Protein AF-G7JZR1-F1 (afdb_monomer_lite)

Organism: Medicago truncatula (NCBI:txid3880)

pLDDT: mean 82.67, std 18.73, range [37.47, 98.81]

Secondary structure (DSSP, 8-state):
----PPPSEEEEEE--S-GGGS-HHHHHHHHTTS---EEEEEEEEEEEEETTTTTB-TT--EEEEEEEEEES----B-TT--EEEEEEEEES-HHHHHHHHHT-TT--EEEEEEEEPPP-------------------

Radius of gyration: 22.07 Å; chains: 1; bounding box: 89×44×35 Å

Foldseek 3Di:
DPPPDFEQEDADEEADPPCQPDPVLVVLVVNLVGLHAYYHHEYNEEAEDELARQAAHANHAEDAYERYEHDDAHDHAHANYAEDHEYNYEDADPVSVVNSVVNHVNHNYDHDDYHYDDPPPPPPPPDDDDDDDDDDDD

Structure (mmCIF, N/CA/C/O backbone):
data_AF-G7JZR1-F1
#
_entry.id   AF-G7JZR1-F1
#
loop_
_atom_site.group_PDB
_atom_site.id
_atom_site.type_symbol
_atom_site.label_atom_id
_atom_site.label_alt_id
_atom_site.label_comp_id
_atom_site.label_asym_id
_atom_site.label_entity_id
_atom_site.label_seq_id
_atom_site.pdbx_PDB_ins_code
_atom_site.Cartn_x
_atom_site.Cartn_y
_atom_site.Cartn_z
_atom_site.occupancy
_atom_site.B_iso_or_equiv
_atom_site.auth_seq_id
_atom_site.auth_comp_id
_atom_site.auth_asym_id
_atom_site.auth_atom_id
_atom_site.pdbx_PDB_model_num
ATOM 1 N N . MET A 1 1 ? -22.027 26.523 4.189 1.00 38.97 1 MET A N 1
ATOM 2 C CA . MET A 1 1 ? -20.793 25.732 4.385 1.00 38.97 1 MET A CA 1
ATOM 3 C C . MET A 1 1 ? -20.847 24.552 3.432 1.00 38.97 1 MET A C 1
ATOM 5 O O . MET A 1 1 ? -21.762 23.751 3.554 1.00 38.97 1 MET A O 1
ATOM 9 N N . LEU A 1 2 ? -19.962 24.487 2.436 1.00 44.69 2 LEU A N 1
ATOM 10 C CA . LEU A 1 2 ? -19.887 23.330 1.540 1.00 44.69 2 LEU A CA 1
ATOM 11 C C . LEU A 1 2 ? -19.309 22.162 2.345 1.00 44.69 2 LEU A C 1
ATOM 13 O O . LEU A 1 2 ? -18.134 22.182 2.705 1.00 44.69 2 LEU A O 1
ATOM 17 N N . SER A 1 3 ? -20.132 21.171 2.683 1.00 54.56 3 SER A N 1
ATOM 18 C CA . SER A 1 3 ? -19.634 19.914 3.235 1.00 54.56 3 SER A CA 1
ATOM 19 C C . SER A 1 3 ? -18.826 19.220 2.140 1.00 54.56 3 SER A C 1
ATOM 21 O O . SER A 1 3 ? -19.402 18.662 1.205 1.00 54.56 3 SER A O 1
ATOM 23 N N . HIS A 1 4 ? -17.497 19.277 2.214 1.00 64.81 4 HIS A N 1
ATOM 24 C CA . HIS A 1 4 ? -16.663 18.439 1.362 1.00 64.81 4 HIS A CA 1
ATOM 25 C C . HIS A 1 4 ? -16.936 16.982 1.740 1.00 64.81 4 HIS A C 1
ATOM 27 O O . HIS A 1 4 ? -16.571 16.534 2.826 1.00 64.81 4 HIS A O 1
ATOM 33 N N . GLN A 1 5 ? -17.627 16.252 0.863 1.00 75.56 5 GLN A N 1
ATOM 34 C CA . GLN A 1 5 ? -17.788 14.811 1.017 1.00 75.56 5 GLN A CA 1
ATOM 35 C C . GLN A 1 5 ? -16.402 14.164 1.047 1.00 75.56 5 GLN A C 1
ATOM 37 O O . GLN A 1 5 ? -15.565 14.396 0.174 1.00 75.56 5 GLN A O 1
ATOM 42 N N . LEU A 1 6 ? -16.156 13.370 2.083 1.00 88.19 6 LEU A N 1
ATOM 43 C CA . LEU A 1 6 ? -14.903 12.655 2.253 1.00 88.19 6 LEU A CA 1
ATOM 44 C C . LEU A 1 6 ? -14.905 11.377 1.405 1.00 88.19 6 LEU A C 1
ATOM 46 O O . LEU A 1 6 ? -15.883 10.630 1.385 1.00 88.19 6 LEU A O 1
ATOM 50 N N . ILE A 1 7 ? -13.794 11.110 0.720 1.00 91.38 7 ILE A N 1
ATOM 51 C CA . ILE A 1 7 ? -13.643 9.936 -0.143 1.00 91.38 7 ILE A CA 1
ATOM 52 C C . ILE A 1 7 ? -13.239 8.726 0.710 1.00 91.38 7 ILE A C 1
ATOM 54 O O . ILE A 1 7 ? -12.154 8.701 1.277 1.00 91.38 7 ILE A O 1
ATOM 58 N N . ARG A 1 8 ? -14.086 7.690 0.767 1.00 95.12 8 ARG A N 1
ATOM 59 C CA . ARG A 1 8 ? -13.759 6.412 1.444 1.00 95.12 8 ARG A CA 1
ATOM 60 C C . ARG A 1 8 ? -13.271 5.324 0.490 1.00 95.12 8 ARG A C 1
ATOM 62 O O . ARG A 1 8 ? -12.636 4.363 0.917 1.00 95.12 8 ARG A O 1
ATOM 69 N N . LYS A 1 9 ? -13.572 5.452 -0.805 1.00 95.69 9 LYS A N 1
ATOM 70 C CA . LYS A 1 9 ? -13.163 4.504 -1.847 1.00 95.69 9 LYS A CA 1
ATOM 71 C C . LYS A 1 9 ? -12.633 5.261 -3.056 1.00 95.69 9 LYS A C 1
ATOM 73 O O . LYS A 1 9 ? -13.324 6.131 -3.576 1.00 95.69 9 LYS A O 1
ATOM 78 N N . PHE A 1 10 ? -11.440 4.903 -3.514 1.00 94.12 10 PHE A N 1
ATOM 79 C CA . PHE A 1 10 ? -10.797 5.502 -4.675 1.00 94.12 10 PHE A CA 1
ATOM 80 C C . PHE A 1 10 ? -10.303 4.400 -5.606 1.00 94.12 10 PHE A C 1
ATOM 82 O O . PHE A 1 10 ? -9.375 3.657 -5.287 1.00 94.12 10 PHE A O 1
ATOM 89 N N . HIS A 1 11 ? -10.983 4.247 -6.741 1.00 94.25 11 HIS A N 1
ATOM 90 C CA . HIS A 1 11 ? -10.676 3.229 -7.737 1.00 94.25 11 HIS A CA 1
ATOM 91 C C . HIS A 1 11 ? -10.229 3.918 -9.023 1.00 94.25 11 HIS A C 1
ATOM 93 O O . HIS A 1 11 ? -11.048 4.462 -9.761 1.00 94.25 11 HIS A O 1
ATOM 99 N N . PHE A 1 12 ? -8.934 3.867 -9.300 1.00 90.19 12 PHE A N 1
ATOM 100 C CA . PHE A 1 12 ? -8.354 4.359 -10.534 1.00 90.19 12 PHE A CA 1
ATOM 101 C C . PHE A 1 12 ? -8.062 3.191 -11.477 1.00 90.19 12 PHE A C 1
ATOM 103 O O . PHE A 1 12 ? -7.288 2.286 -11.158 1.00 90.19 12 PHE A O 1
ATOM 110 N N . LYS A 1 13 ? -8.690 3.217 -12.655 1.00 89.00 13 LYS A N 1
ATOM 111 C CA . LYS A 1 13 ? -8.423 2.280 -13.745 1.00 89.00 13 LYS A CA 1
ATOM 112 C C . LYS A 1 13 ? -8.088 3.063 -15.002 1.00 89.00 13 LYS A C 1
ATOM 114 O O . LYS A 1 13 ? -8.907 3.862 -15.447 1.00 89.00 13 LYS A O 1
ATOM 119 N N . CYS A 1 14 ? -6.921 2.820 -15.589 1.00 82.75 14 CYS A N 1
ATOM 120 C CA . CYS A 1 14 ? -6.509 3.505 -16.809 1.00 82.75 14 CYS A CA 1
ATOM 121 C C . CYS A 1 14 ? -6.042 2.530 -17.884 1.00 82.75 14 CYS A C 1
ATOM 123 O O . CYS A 1 14 ? -5.090 1.775 -17.695 1.00 82.75 14 CYS A O 1
ATOM 125 N N . GLY A 1 15 ? -6.725 2.573 -19.029 1.00 82.56 15 GLY A N 1
ATOM 126 C CA . GLY A 1 15 ? -6.362 1.812 -20.223 1.00 82.56 15 GLY A CA 1
ATOM 127 C C . GLY A 1 15 ? -5.461 2.571 -21.201 1.00 82.56 15 GLY A C 1
ATOM 128 O O . GLY A 1 15 ? -4.930 1.949 -22.119 1.00 82.56 15 GLY A O 1
ATOM 129 N N . SER A 1 16 ? -5.290 3.887 -21.018 1.00 80.12 16 SER A N 1
ATOM 130 C CA . SER A 1 16 ? -4.504 4.738 -21.922 1.00 80.12 16 SER A CA 1
ATOM 131 C C . SER A 1 16 ? -3.046 4.289 -21.979 1.00 80.12 16 SER A C 1
ATOM 133 O O . SER A 1 16 ? -2.546 3.672 -21.049 1.00 80.12 16 SER A O 1
ATOM 135 N N . VAL A 1 17 ? -2.344 4.612 -23.060 1.00 74.38 17 VAL A N 1
ATOM 136 C CA . VAL A 1 17 ? -0.892 4.404 -23.169 1.00 74.38 17 VAL A CA 1
ATOM 137 C C . VAL A 1 17 ? -0.085 5.631 -22.738 1.00 74.38 17 VAL A C 1
ATOM 139 O O . VAL A 1 17 ? 1.119 5.514 -22.566 1.00 74.38 17 VAL A O 1
ATOM 142 N N . HIS A 1 18 ? -0.748 6.775 -22.538 1.00 75.81 18 HIS A N 1
ATOM 143 C CA . HIS A 1 18 ? -0.133 8.071 -22.212 1.00 75.81 18 HIS A CA 1
ATOM 144 C C . HIS A 1 18 ? -0.331 8.481 -20.750 1.00 75.81 18 HIS A C 1
ATOM 146 O O . HIS A 1 18 ? -0.302 9.665 -20.412 1.00 75.81 18 HIS A O 1
ATOM 152 N N . TRP A 1 19 ? -0.659 7.520 -19.887 1.00 71.88 19 TRP A N 1
ATOM 153 C CA . TRP A 1 19 ? -0.994 7.819 -18.500 1.00 71.88 19 TRP A CA 1
ATOM 154 C C . TRP A 1 19 ? 0.249 8.131 -17.649 1.00 71.88 19 TRP A C 1
ATOM 156 O O . TRP A 1 19 ? 0.112 8.737 -16.594 1.00 71.88 19 TRP A O 1
ATOM 166 N N . ASP A 1 20 ? 1.446 7.812 -18.146 1.00 68.56 20 ASP A N 1
ATOM 167 C CA . ASP A 1 20 ? 2.745 8.237 -17.609 1.00 68.56 20 ASP A CA 1
ATOM 168 C C . ASP A 1 20 ? 2.876 9.765 -17.486 1.00 68.56 20 ASP A C 1
ATOM 170 O O . ASP A 1 20 ? 3.668 10.263 -16.692 1.00 68.56 20 ASP A O 1
ATOM 174 N N . ARG A 1 21 ? 2.051 10.519 -18.223 1.00 72.81 21 ARG A N 1
ATOM 175 C CA . ARG A 1 21 ? 1.939 11.978 -18.098 1.00 72.81 21 ARG A CA 1
ATOM 176 C C . ARG A 1 21 ? 1.201 12.438 -16.839 1.00 72.81 21 ARG A C 1
ATOM 178 O O . ARG A 1 21 ? 1.254 13.622 -16.513 1.00 72.81 21 ARG A O 1
ATOM 185 N N . PHE A 1 22 ? 0.484 11.549 -16.151 1.00 74.94 22 PHE A N 1
ATOM 186 C CA . PHE A 1 22 ? -0.226 11.886 -14.921 1.00 74.94 22 PHE A CA 1
ATOM 187 C C . PHE A 1 22 ? 0.663 11.660 -13.705 1.00 74.94 22 PHE A C 1
ATOM 189 O O . PHE A 1 22 ? 1.264 10.602 -13.526 1.00 74.94 22 PHE A O 1
ATOM 196 N N . ASN A 1 23 ? 0.675 12.642 -12.810 1.00 81.25 23 ASN A N 1
ATOM 197 C CA . ASN A 1 23 ? 1.335 12.519 -11.521 1.00 81.25 23 ASN A CA 1
ATOM 198 C C . ASN A 1 23 ? 0.430 11.737 -10.554 1.00 81.25 23 ASN A C 1
ATOM 200 O O . ASN A 1 23 ? -0.296 12.322 -9.749 1.00 81.25 23 ASN A O 1
ATOM 204 N N . VAL A 1 24 ? 0.437 10.406 -10.675 1.00 83.44 24 VAL A N 1
ATOM 205 C CA . VAL A 1 24 ? -0.383 9.525 -9.828 1.00 83.44 24 VAL A CA 1
ATOM 206 C C . VAL A 1 24 ? 0.015 9.657 -8.357 1.00 83.44 24 VAL A C 1
ATOM 208 O O . VAL A 1 24 ? -0.871 9.653 -7.507 1.00 83.44 24 VAL A O 1
ATOM 211 N N . ASP A 1 25 ? 1.298 9.878 -8.046 1.00 85.50 25 ASP A N 1
ATOM 212 C CA . ASP A 1 25 ? 1.749 10.182 -6.681 1.00 85.50 25 ASP A CA 1
ATOM 213 C C . ASP A 1 25 ? 0.985 11.377 -6.081 1.00 85.50 25 ASP A C 1
ATOM 215 O O . ASP A 1 25 ? 0.535 11.308 -4.941 1.00 85.50 25 ASP A O 1
ATOM 219 N N . SER A 1 26 ? 0.723 12.436 -6.858 1.00 88.25 26 SER A N 1
ATOM 220 C CA . SER A 1 26 ? -0.085 13.573 -6.385 1.00 88.25 26 SER A CA 1
ATOM 221 C C . SER A 1 26 ? -1.520 13.177 -6.044 1.00 88.25 26 SER A C 1
ATOM 223 O O . SER A 1 26 ? -2.094 13.702 -5.092 1.00 88.25 26 SER A O 1
ATOM 225 N N . TRP A 1 27 ? -2.117 12.243 -6.786 1.00 88.94 27 TRP A N 1
ATOM 226 C CA . TRP A 1 27 ? -3.453 11.743 -6.460 1.00 88.94 27 TRP A CA 1
ATOM 227 C C . TRP A 1 27 ? -3.452 10.910 -5.183 1.00 88.94 27 TRP A C 1
ATOM 229 O O . TRP A 1 27 ? -4.395 11.017 -4.406 1.00 88.94 27 TRP A O 1
ATOM 239 N N . ILE A 1 28 ? -2.393 10.134 -4.934 1.00 89.88 28 ILE A N 1
ATOM 240 C CA . ILE A 1 28 ? -2.205 9.401 -3.674 1.00 89.88 28 ILE A CA 1
ATOM 241 C C . ILE A 1 28 ? -2.090 10.375 -2.503 1.00 89.88 28 ILE A C 1
ATOM 243 O O . ILE A 1 28 ? -2.787 10.208 -1.505 1.00 89.88 28 ILE A O 1
ATOM 247 N N . GLU A 1 29 ? -1.295 11.435 -2.644 1.00 90.19 29 GLU A N 1
ATOM 248 C CA . GLU A 1 29 ? -1.162 12.465 -1.608 1.00 90.19 29 GLU A CA 1
ATOM 249 C C . GLU A 1 29 ? -2.472 13.223 -1.347 1.00 90.19 29 GLU A C 1
ATOM 251 O O . GLU A 1 29 ? -2.777 13.572 -0.206 1.00 90.19 29 GLU A O 1
ATOM 256 N N . ILE A 1 30 ? -3.297 13.442 -2.374 1.00 89.50 30 ILE A N 1
ATOM 257 C CA . ILE A 1 30 ? -4.653 13.981 -2.192 1.00 89.50 30 ILE A CA 1
ATOM 258 C C . ILE A 1 30 ? -5.544 12.955 -1.482 1.00 89.50 30 ILE A C 1
ATOM 260 O O . ILE A 1 30 ? -6.256 13.309 -0.544 1.00 89.50 30 ILE A O 1
ATOM 264 N N . ALA A 1 31 ? -5.490 11.685 -1.885 1.00 90.44 31 ALA A N 1
ATOM 265 C CA . ALA A 1 31 ? -6.313 10.624 -1.319 1.00 90.44 31 ALA A CA 1
ATOM 266 C C . ALA A 1 31 ? -6.031 10.398 0.177 1.00 90.44 31 ALA A C 1
ATOM 268 O O . ALA A 1 31 ? -6.964 10.144 0.936 1.00 90.44 31 ALA A O 1
ATOM 269 N N . LYS A 1 32 ? -4.781 10.586 0.626 1.00 89.19 32 LYS A N 1
ATOM 270 C CA . LYS A 1 32 ? -4.387 10.553 2.048 1.00 89.19 32 LYS A CA 1
ATOM 271 C C . LYS A 1 32 ? -5.086 11.598 2.920 1.00 89.19 32 LYS A C 1
ATOM 273 O O . LYS A 1 32 ? -5.171 11.421 4.130 1.00 89.19 32 LYS A O 1
ATOM 278 N N . ARG A 1 33 ? -5.603 12.683 2.332 1.00 91.31 33 ARG A N 1
ATOM 279 C CA . ARG A 1 33 ? -6.368 13.716 3.059 1.00 91.31 33 ARG A CA 1
ATOM 280 C C . ARG A 1 33 ? -7.787 13.265 3.406 1.00 91.31 33 ARG A C 1
ATOM 282 O O . ARG A 1 33 ? -8.527 14.005 4.050 1.00 91.31 33 ARG A O 1
ATOM 289 N N . HIS A 1 34 ? -8.174 12.072 2.968 1.00 92.44 34 HIS A N 1
ATOM 290 C CA . HIS A 1 34 ? -9.463 11.470 3.242 1.00 92.44 34 HIS A CA 1
ATOM 291 C C . HIS A 1 34 ? -9.305 10.207 4.106 1.00 92.44 34 HIS A C 1
ATOM 293 O O . HIS A 1 34 ? -8.252 9.568 4.079 1.00 92.44 34 HIS A O 1
ATOM 299 N N . PRO A 1 35 ? -10.351 9.809 4.854 1.00 93.88 35 PRO A N 1
ATOM 300 C CA . PRO A 1 35 ? -10.421 8.525 5.549 1.00 93.88 35 PRO A CA 1
ATOM 301 C C . PRO A 1 35 ? -10.639 7.392 4.532 1.00 93.88 35 PRO A C 1
ATOM 303 O O . PRO A 1 35 ? -11.715 6.796 4.440 1.00 93.88 35 PRO A O 1
ATOM 306 N N . LEU A 1 36 ? -9.639 7.179 3.682 1.00 95.69 36 LEU A N 1
ATOM 307 C CA . LEU A 1 36 ? -9.700 6.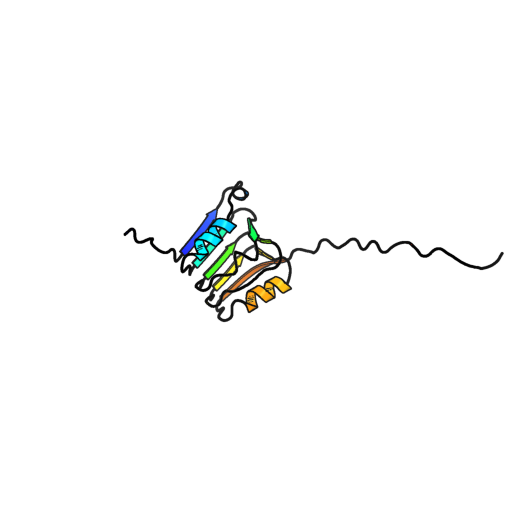250 2.572 1.00 95.69 36 LEU A CA 1
ATOM 308 C C . LEU A 1 36 ? -9.557 4.813 3.072 1.00 95.69 36 LEU A C 1
ATOM 310 O O . LEU A 1 36 ? -8.505 4.415 3.554 1.00 95.69 36 LEU A O 1
ATOM 314 N N . GLU A 1 37 ? -10.595 4.011 2.865 1.00 97.50 37 GLU A N 1
ATOM 315 C CA . GLU A 1 37 ? -10.638 2.610 3.289 1.00 97.50 37 GLU A CA 1
ATOM 316 C C . GLU A 1 37 ? -10.338 1.642 2.150 1.00 97.50 37 GLU A C 1
ATOM 318 O O . GLU A 1 37 ? -9.862 0.537 2.390 1.00 97.50 37 GLU A O 1
ATOM 323 N N . ASN A 1 38 ? -10.630 2.031 0.906 1.00 98.06 38 ASN A N 1
ATOM 324 C CA . ASN A 1 38 ? -10.411 1.179 -0.259 1.00 98.06 38 ASN A CA 1
ATOM 325 C C . ASN A 1 38 ? -9.661 1.941 -1.345 1.00 98.06 38 ASN A C 1
ATOM 327 O O . ASN A 1 38 ? -10.179 2.914 -1.900 1.00 98.06 38 ASN A O 1
ATOM 331 N N . LEU A 1 39 ? -8.478 1.447 -1.690 1.00 96.56 39 LEU A N 1
ATOM 332 C CA . LEU A 1 39 ? -7.650 1.969 -2.764 1.00 96.56 39 LEU A CA 1
ATOM 333 C C . LEU A 1 39 ? -7.445 0.878 -3.809 1.00 96.56 39 LEU A C 1
ATOM 335 O O . LEU A 1 39 ? -6.915 -0.194 -3.517 1.00 96.56 39 LEU A O 1
ATOM 339 N N . CYS A 1 40 ? -7.857 1.158 -5.042 1.00 95.94 40 CYS A N 1
ATOM 340 C CA . CYS A 1 40 ? -7.600 0.293 -6.182 1.00 95.94 40 CYS A CA 1
ATOM 341 C C . CYS A 1 40 ? -6.923 1.093 -7.290 1.00 95.94 40 CYS A C 1
ATOM 343 O O . CYS A 1 40 ? -7.461 2.104 -7.735 1.00 95.94 40 CYS A O 1
ATOM 345 N N . ILE A 1 41 ? -5.762 0.628 -7.743 1.00 92.94 41 ILE A N 1
ATOM 346 C CA . ILE A 1 41 ? -5.007 1.219 -8.848 1.00 92.94 41 ILE A CA 1
ATOM 347 C C . ILE A 1 41 ? -4.700 0.108 -9.840 1.00 92.94 41 ILE A C 1
ATOM 349 O O . ILE A 1 41 ? -4.038 -0.875 -9.507 1.00 92.94 41 ILE A O 1
ATOM 353 N N . SER A 1 42 ? -5.193 0.260 -11.063 1.00 90.44 42 SER A N 1
ATOM 354 C CA . SER A 1 42 ? -4.978 -0.698 -12.141 1.00 90.44 42 SER A CA 1
ATOM 355 C C . SER A 1 42 ? -4.690 0.035 -13.444 1.00 90.44 42 SER A C 1
ATOM 357 O O . SER A 1 42 ? -5.476 0.875 -13.885 1.00 90.44 42 SER A O 1
ATOM 359 N N . CYS A 1 43 ? -3.569 -0.298 -14.073 1.00 84.31 43 CYS A N 1
ATOM 360 C CA . CYS A 1 43 ? -3.151 0.300 -15.337 1.00 84.31 43 CYS A CA 1
ATOM 361 C C . CYS A 1 43 ? -2.955 -0.780 -16.403 1.00 84.31 43 CYS A C 1
ATOM 363 O O . CYS A 1 43 ? -2.571 -1.904 -16.094 1.00 84.31 43 CYS A O 1
ATOM 365 N N . SER A 1 44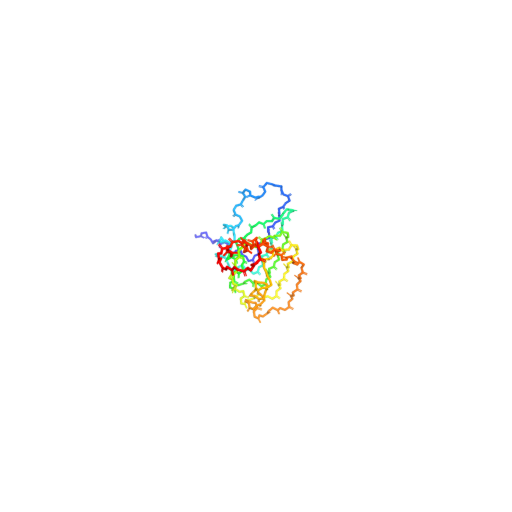 ? -3.196 -0.460 -17.674 1.00 82.44 44 SER A N 1
ATOM 366 C CA . SER A 1 44 ? -2.909 -1.378 -18.790 1.00 82.44 44 SER A CA 1
ATOM 367 C C . SER A 1 44 ? -1.405 -1.561 -19.033 1.00 82.44 44 SER A C 1
ATOM 369 O O . SER A 1 44 ? -0.977 -2.621 -19.490 1.00 82.44 44 SER A O 1
ATOM 371 N N . ARG A 1 45 ? -0.596 -0.549 -18.693 1.00 79.88 45 ARG A N 1
ATOM 372 C CA . ARG A 1 45 ? 0.875 -0.563 -18.750 1.00 79.88 45 ARG A CA 1
ATOM 373 C C . ARG A 1 45 ? 1.477 -0.353 -17.363 1.00 79.88 45 ARG A C 1
ATOM 375 O O . ARG A 1 45 ? 0.811 0.175 -16.480 1.00 79.88 45 ARG A O 1
ATOM 382 N N . GLN A 1 46 ? 2.738 -0.756 -17.206 1.00 78.50 46 GLN A N 1
ATOM 383 C CA . GLN A 1 46 ? 3.458 -0.682 -15.936 1.00 78.50 46 GLN A CA 1
ATOM 384 C C . GLN A 1 46 ? 3.565 0.763 -15.431 1.00 78.50 46 GLN A C 1
ATOM 386 O O . GLN A 1 46 ? 4.243 1.580 -16.051 1.00 78.50 46 GLN A O 1
ATOM 391 N N . LEU A 1 47 ? 2.917 1.050 -14.299 1.00 82.94 47 LEU A N 1
ATOM 392 C CA . LEU A 1 47 ? 2.983 2.344 -13.613 1.00 82.94 47 LEU A CA 1
ATOM 393 C C . LEU A 1 47 ? 4.144 2.420 -12.638 1.00 82.94 47 LEU A C 1
ATOM 395 O O . LEU A 1 47 ? 4.348 1.475 -11.904 1.00 82.94 47 LEU A O 1
ATOM 399 N N . ILE A 1 48 ? 4.900 3.516 -12.602 1.00 86.81 48 ILE A N 1
ATOM 400 C CA . ILE A 1 48 ? 5.942 3.717 -11.588 1.00 86.81 48 ILE A CA 1
ATOM 401 C C . ILE A 1 48 ? 5.372 4.601 -10.479 1.00 86.81 48 ILE A C 1
ATOM 403 O O . ILE A 1 48 ? 4.967 5.724 -10.757 1.00 86.81 48 ILE A O 1
ATOM 407 N N . LEU A 1 49 ? 5.348 4.103 -9.241 1.00 85.88 49 LEU A N 1
ATOM 408 C CA . LEU A 1 49 ? 5.021 4.900 -8.054 1.00 85.88 49 LEU A CA 1
ATOM 409 C C . LEU A 1 49 ? 6.173 4.909 -7.070 1.00 85.88 49 LEU A C 1
ATOM 411 O O . LEU A 1 49 ? 6.927 3.937 -6.959 1.00 85.88 49 LEU A O 1
ATOM 415 N N . SER A 1 50 ? 6.248 5.980 -6.289 1.00 83.50 50 SER A N 1
ATOM 416 C CA . SER A 1 50 ? 7.126 6.018 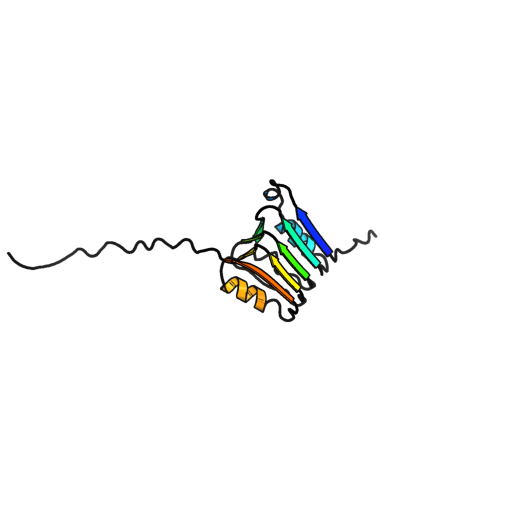-5.133 1.00 83.50 50 SER A CA 1
ATOM 417 C C . SER A 1 50 ? 6.680 5.010 -4.072 1.00 83.50 50 SER A C 1
ATOM 419 O O . SER A 1 50 ? 5.535 5.007 -3.618 1.00 83.50 50 SER A O 1
ATOM 421 N N . GLY A 1 51 ? 7.618 4.190 -3.596 1.00 77.69 51 GLY A N 1
ATOM 422 C CA . GLY A 1 51 ? 7.391 3.298 -2.458 1.00 77.69 51 GLY A CA 1
ATOM 423 C C . GLY A 1 51 ? 7.055 4.006 -1.145 1.00 77.69 51 GLY A C 1
ATOM 424 O O . GLY A 1 51 ? 6.581 3.368 -0.209 1.00 77.69 51 GLY A O 1
ATOM 425 N N . ARG A 1 52 ? 7.289 5.321 -1.070 1.00 78.56 52 ARG A N 1
ATOM 426 C CA . ARG A 1 52 ? 7.004 6.142 0.113 1.00 78.56 52 ARG A CA 1
ATOM 427 C C . ARG A 1 52 ? 5.562 6.650 0.159 1.00 78.56 52 ARG A C 1
ATOM 429 O O . ARG A 1 52 ? 5.058 6.934 1.240 1.00 78.56 52 ARG A O 1
ATOM 436 N N . SER A 1 53 ? 4.908 6.800 -0.994 1.00 78.44 53 SER A N 1
ATOM 437 C CA . SER A 1 53 ? 3.567 7.390 -1.077 1.00 78.44 53 SER A CA 1
ATOM 438 C C . SER A 1 53 ? 2.476 6.329 -0.918 1.00 78.44 53 SER A C 1
ATOM 440 O O . SER A 1 53 ? 1.528 6.538 -0.166 1.00 78.44 53 SER A O 1
ATOM 442 N N . ILE A 1 54 ? 2.623 5.179 -1.582 1.00 89.81 54 ILE A N 1
ATOM 443 C CA . ILE A 1 54 ? 1.528 4.218 -1.785 1.00 89.81 54 ILE A CA 1
ATOM 444 C C . ILE A 1 54 ? 1.221 3.311 -0.581 1.00 89.81 54 ILE A C 1
ATOM 446 O O . ILE A 1 54 ? 0.113 2.786 -0.486 1.00 89.81 54 ILE A O 1
ATOM 450 N N . PHE A 1 55 ? 2.166 3.144 0.349 1.00 93.75 55 PHE A N 1
ATOM 451 C CA . PHE A 1 55 ? 2.050 2.208 1.477 1.00 93.75 55 PHE A CA 1
ATOM 452 C C . PHE A 1 55 ? 1.902 2.889 2.844 1.00 93.75 55 PHE A C 1
ATOM 454 O O . PHE A 1 55 ? 2.277 2.316 3.857 1.00 93.75 55 PHE A O 1
ATOM 461 N N . SER A 1 56 ? 1.359 4.105 2.899 1.00 92.69 56 SER A N 1
ATOM 462 C CA . SER A 1 56 ? 1.098 4.801 4.165 1.00 92.69 56 SER A CA 1
ATOM 463 C C . SER A 1 56 ? -0.316 5.369 4.174 1.00 92.69 56 SER A C 1
ATOM 465 O O . SER A 1 56 ? -0.596 6.358 3.499 1.00 92.69 56 SER A O 1
ATOM 467 N N . PHE A 1 57 ? -1.213 4.708 4.905 1.00 94.50 57 PHE A N 1
ATOM 468 C CA . PHE A 1 57 ? -2.612 5.094 5.058 1.00 94.50 57 PHE A CA 1
ATOM 469 C C . PHE A 1 57 ? -3.181 4.541 6.378 1.00 94.50 57 PHE A C 1
ATOM 471 O O . PHE A 1 57 ? -3.453 3.342 6.468 1.00 94.50 57 PHE A O 1
ATOM 478 N N . PRO A 1 58 ? -3.477 5.397 7.371 1.00 92.94 58 PRO A N 1
ATOM 479 C CA . PRO A 1 58 ? -3.961 4.935 8.676 1.00 92.94 58 PRO A CA 1
ATOM 480 C C . PRO A 1 58 ? -5.305 4.191 8.630 1.00 92.94 58 PRO A C 1
ATOM 482 O O . PRO A 1 58 ? -5.561 3.309 9.445 1.00 92.94 58 PRO A O 1
ATOM 485 N N . THR A 1 59 ? -6.175 4.549 7.682 1.00 96.12 59 THR A N 1
ATOM 486 C CA . THR A 1 59 ? -7.562 4.053 7.588 1.00 96.12 59 THR A CA 1
ATOM 487 C C . THR A 1 59 ? -7.772 3.011 6.490 1.00 96.12 59 THR A C 1
ATOM 489 O O . THR A 1 59 ? -8.879 2.495 6.346 1.00 96.12 59 THR A O 1
ATOM 492 N N . LEU A 1 60 ? -6.732 2.682 5.717 1.00 97.81 60 LEU A N 1
ATOM 493 C CA . LEU A 1 60 ? -6.877 1.811 4.557 1.00 97.81 60 LEU A CA 1
ATOM 494 C C . LEU A 1 60 ? -7.082 0.363 4.987 1.00 97.81 60 LEU A C 1
ATOM 496 O O . LEU A 1 60 ? -6.242 -0.209 5.671 1.00 97.81 60 LEU A O 1
ATOM 500 N N . VAL A 1 61 ? -8.191 -0.222 4.540 1.00 98.44 61 VAL A N 1
ATOM 501 C CA . VAL A 1 61 ? -8.597 -1.603 4.831 1.00 98.44 61 VAL A CA 1
ATOM 502 C C . VAL A 1 61 ? -8.284 -2.520 3.653 1.00 98.44 61 VAL A C 1
ATOM 504 O O . VAL A 1 61 ? -7.887 -3.668 3.844 1.00 98.44 61 VAL A O 1
ATOM 507 N N . VAL A 1 62 ? -8.429 -2.009 2.428 1.00 98.62 62 VAL A N 1
ATOM 508 C CA . VAL A 1 62 ? -8.224 -2.762 1.189 1.00 98.62 62 VAL A CA 1
ATOM 509 C C . VAL A 1 62 ? -7.288 -2.001 0.258 1.00 98.62 62 VAL A C 1
ATOM 511 O O . VAL A 1 62 ? -7.598 -0.887 -0.173 1.00 98.62 62 VAL A O 1
ATOM 514 N N . LEU A 1 63 ? -6.185 -2.645 -0.123 1.00 97.94 63 LEU A N 1
ATOM 515 C CA . LEU A 1 63 ? -5.236 -2.149 -1.115 1.00 97.94 63 LEU A CA 1
ATOM 516 C C . LEU A 1 63 ? -5.147 -3.130 -2.284 1.00 97.94 63 LEU A C 1
ATOM 518 O O . LEU A 1 63 ? -4.756 -4.282 -2.110 1.00 97.94 63 LEU A O 1
ATOM 522 N N . LYS A 1 64 ? -5.493 -2.666 -3.489 1.00 97.75 64 LYS A N 1
ATOM 523 C CA . LYS A 1 64 ? -5.387 -3.448 -4.728 1.00 97.75 64 LYS A CA 1
ATOM 524 C C . LYS A 1 64 ? -4.523 -2.723 -5.746 1.00 97.75 64 LYS A C 1
ATOM 526 O O . LYS A 1 64 ? -4.919 -1.676 -6.255 1.00 97.75 64 LYS A O 1
ATOM 531 N N . LEU A 1 65 ? -3.373 -3.299 -6.068 1.00 95.31 65 LEU A N 1
ATOM 532 C CA . LEU A 1 65 ? -2.429 -2.768 -7.044 1.00 95.31 65 LEU A CA 1
ATOM 533 C C . LEU A 1 65 ? -2.266 -3.760 -8.192 1.00 95.31 65 LEU A C 1
ATOM 535 O O . LEU A 1 65 ? -2.015 -4.945 -7.970 1.00 95.31 65 LEU A O 1
ATOM 539 N N . THR A 1 66 ? -2.394 -3.273 -9.423 1.00 94.56 66 THR A N 1
ATOM 540 C CA . THR A 1 66 ? -2.242 -4.097 -10.624 1.00 94.56 66 THR A CA 1
ATOM 541 C C . THR A 1 66 ? -1.354 -3.412 -11.654 1.00 94.56 66 THR A C 1
ATOM 543 O O . THR A 1 66 ? -1.605 -2.255 -11.998 1.00 94.56 66 THR A O 1
ATOM 546 N N . ARG A 1 67 ? -0.371 -4.150 -12.191 1.00 91.81 67 ARG A N 1
ATOM 547 C CA . ARG A 1 67 ? 0.560 -3.714 -13.251 1.00 91.81 67 ARG A CA 1
ATOM 548 C C . ARG A 1 67 ? 1.321 -2.447 -12.858 1.00 91.81 67 ARG A C 1
ATOM 550 O O . ARG A 1 67 ? 1.243 -1.410 -13.515 1.00 91.81 67 ARG A O 1
ATOM 557 N N . LEU A 1 68 ? 2.068 -2.544 -11.764 1.00 90.12 68 LEU A N 1
ATOM 558 C CA . LEU A 1 68 ? 2.761 -1.418 -11.141 1.00 90.12 68 LEU A CA 1
ATOM 559 C C . LEU A 1 68 ? 4.225 -1.761 -10.847 1.00 90.12 68 LEU A C 1
ATOM 561 O O . LEU A 1 68 ? 4.589 -2.922 -10.728 1.00 90.12 68 LEU A O 1
ATOM 565 N N . LYS A 1 69 ? 5.071 -0.752 -10.714 1.00 90.25 69 LYS A N 1
ATOM 566 C CA . LYS A 1 69 ? 6.462 -0.806 -10.293 1.00 90.25 69 LYS A CA 1
ATOM 567 C C . LYS A 1 69 ? 6.634 0.166 -9.141 1.00 90.25 69 LYS A C 1
ATOM 569 O O . LYS A 1 69 ? 6.392 1.362 -9.274 1.00 90.25 69 LYS A O 1
ATOM 574 N N . VAL A 1 70 ? 7.063 -0.367 -8.012 1.00 90.56 70 VAL A N 1
ATOM 575 C CA . VAL A 1 70 ? 7.380 0.415 -6.828 1.00 90.56 70 VAL A CA 1
ATOM 576 C C . VAL A 1 70 ? 8.845 0.825 -6.916 1.00 90.56 70 VAL A C 1
ATOM 578 O O . VAL A 1 70 ? 9.736 -0.023 -6.981 1.00 90.56 70 VAL A O 1
ATOM 581 N N . ALA A 1 71 ? 9.097 2.129 -6.967 1.00 88.06 71 ALA A N 1
ATOM 582 C CA . ALA A 1 71 ? 10.436 2.685 -7.059 1.00 88.06 71 ALA A CA 1
ATOM 583 C C . ALA A 1 71 ? 11.073 2.862 -5.674 1.00 88.06 71 ALA A C 1
ATOM 585 O O . ALA A 1 71 ? 10.467 3.437 -4.766 1.00 88.06 71 ALA A O 1
ATOM 586 N N . GLY A 1 72 ? 12.333 2.429 -5.566 1.00 87.56 72 GLY A N 1
ATOM 587 C CA . GLY A 1 72 ? 13.183 2.624 -4.393 1.00 87.56 72 GLY A CA 1
ATOM 588 C C . GLY A 1 72 ? 12.760 1.818 -3.166 1.00 87.56 72 GLY A C 1
ATOM 589 O O . GLY A 1 72 ? 11.973 0.872 -3.246 1.00 87.56 72 GLY A O 1
ATOM 590 N N . ASN A 1 73 ? 13.310 2.215 -2.018 1.00 87.00 73 ASN A N 1
ATOM 591 C CA . ASN A 1 73 ? 12.916 1.676 -0.722 1.00 87.00 73 ASN A CA 1
ATOM 592 C C . ASN A 1 73 ? 11.511 2.131 -0.339 1.00 87.00 73 ASN A C 1
ATOM 594 O O . ASN A 1 73 ? 11.108 3.267 -0.607 1.00 87.00 73 ASN A O 1
ATOM 598 N N . ILE A 1 74 ? 10.794 1.236 0.332 1.00 91.12 74 ILE A N 1
ATOM 599 C CA . ILE A 1 74 ? 9.437 1.494 0.798 1.00 91.12 74 ILE A CA 1
ATOM 600 C C . ILE A 1 74 ? 9.426 1.903 2.272 1.00 91.12 74 ILE A C 1
ATOM 602 O O . ILE A 1 74 ? 10.288 1.495 3.050 1.00 91.12 74 ILE A O 1
ATOM 606 N N . SER A 1 75 ? 8.417 2.688 2.642 1.00 89.88 75 SER A N 1
ATOM 607 C CA . SER A 1 75 ? 8.029 2.950 4.029 1.00 89.88 75 SER A CA 1
ATOM 608 C C . SER A 1 75 ? 6.575 2.536 4.170 1.00 89.88 75 SER A C 1
ATOM 610 O O . SER A 1 75 ? 5.771 2.890 3.307 1.00 89.88 75 SER A O 1
ATOM 612 N N . VAL A 1 76 ? 6.252 1.764 5.206 1.00 94.19 76 VAL A N 1
ATOM 613 C CA . VAL A 1 76 ? 4.961 1.077 5.302 1.00 94.19 76 VAL A CA 1
ATOM 614 C C . VAL A 1 76 ? 4.313 1.409 6.635 1.00 94.19 76 VAL A C 1
ATOM 616 O O . VAL A 1 76 ? 4.899 1.168 7.684 1.00 94.19 76 VAL A O 1
ATOM 619 N N . ASP A 1 77 ? 3.110 1.962 6.563 1.00 94.12 77 ASP A N 1
ATOM 620 C CA . ASP A 1 77 ? 2.257 2.293 7.699 1.00 94.12 77 ASP A CA 1
ATOM 621 C C . ASP A 1 77 ? 0.798 2.041 7.295 1.00 94.12 77 ASP A C 1
ATOM 623 O O . ASP A 1 77 ? 0.109 2.914 6.757 1.00 94.12 77 ASP A O 1
ATOM 627 N N . LEU A 1 78 ? 0.367 0.788 7.450 1.00 96.75 78 LEU A N 1
ATOM 628 C CA . LEU A 1 78 ? -0.944 0.291 7.028 1.00 96.75 78 LEU A CA 1
ATOM 629 C C . LEU A 1 78 ? -1.626 -0.460 8.187 1.00 96.75 78 LEU A C 1
ATOM 631 O O . LEU A 1 78 ? -1.952 -1.644 8.065 1.00 96.75 78 LEU A O 1
ATOM 635 N N . PRO A 1 79 ? -1.859 0.212 9.332 1.00 97.06 79 PRO A N 1
ATOM 636 C CA . PRO A 1 79 ? -2.272 -0.441 10.574 1.00 97.06 79 PRO A CA 1
ATOM 637 C C . PRO A 1 79 ? -3.675 -1.053 10.503 1.00 97.06 79 PRO A C 1
ATOM 639 O O . PRO A 1 79 ? -3.981 -1.958 11.272 1.00 97.06 79 PRO A O 1
ATOM 642 N N . SER A 1 80 ? -4.517 -0.577 9.580 1.00 98.00 80 SER A N 1
ATOM 643 C CA . SER A 1 80 ? -5.902 -1.031 9.401 1.00 98.00 80 SER A CA 1
ATOM 644 C C . SER A 1 80 ? -6.081 -2.020 8.240 1.00 98.00 80 SER A C 1
ATOM 646 O O . SER A 1 80 ? -7.213 -2.410 7.942 1.00 98.00 80 SER A O 1
ATOM 648 N N . LEU A 1 81 ? -4.998 -2.407 7.555 1.00 98.56 81 LEU A N 1
ATOM 649 C CA . LEU A 1 81 ? -5.097 -3.148 6.301 1.00 98.56 81 LEU A CA 1
ATOM 650 C C . LEU A 1 81 ? -5.413 -4.622 6.535 1.00 98.56 81 LEU A C 1
ATOM 652 O O . LEU A 1 81 ? -4.637 -5.340 7.158 1.00 98.56 81 LEU A O 1
ATOM 656 N N . LYS A 1 82 ? -6.528 -5.071 5.954 1.00 98.75 82 LYS A N 1
ATOM 657 C CA . LYS A 1 82 ? -7.010 -6.455 6.018 1.00 98.75 82 LYS A CA 1
ATOM 658 C C . LYS A 1 82 ? -6.804 -7.212 4.716 1.00 98.75 82 LYS A C 1
ATOM 660 O O . LYS A 1 82 ? -6.466 -8.387 4.760 1.00 98.75 82 LYS A O 1
ATOM 665 N N . THR A 1 83 ? -6.949 -6.545 3.571 1.00 98.81 83 THR A N 1
ATOM 666 C CA . THR A 1 83 ? -6.784 -7.176 2.255 1.00 98.81 83 THR A CA 1
ATOM 667 C C . THR A 1 83 ? -5.693 -6.476 1.456 1.00 98.81 83 THR A C 1
ATOM 669 O O . THR A 1 83 ? -5.823 -5.299 1.100 1.00 98.81 83 THR A O 1
ATOM 672 N N . LEU A 1 84 ? -4.655 -7.231 1.096 1.00 98.50 84 LEU A N 1
ATOM 673 C CA . LEU A 1 84 ? -3.587 -6.807 0.196 1.00 98.50 84 LEU A CA 1
ATOM 674 C C . LEU A 1 84 ? -3.618 -7.648 -1.082 1.00 98.50 84 LEU A C 1
ATOM 676 O O . LEU A 1 84 ? -3.374 -8.853 -1.068 1.00 98.50 84 LEU A O 1
ATOM 680 N N . TYR A 1 85 ? -3.890 -6.993 -2.208 1.00 98.50 85 TYR A N 1
ATOM 681 C CA . TYR A 1 85 ? -3.893 -7.611 -3.528 1.00 98.50 85 TYR A CA 1
ATOM 682 C C . TYR A 1 85 ? -2.834 -6.964 -4.417 1.0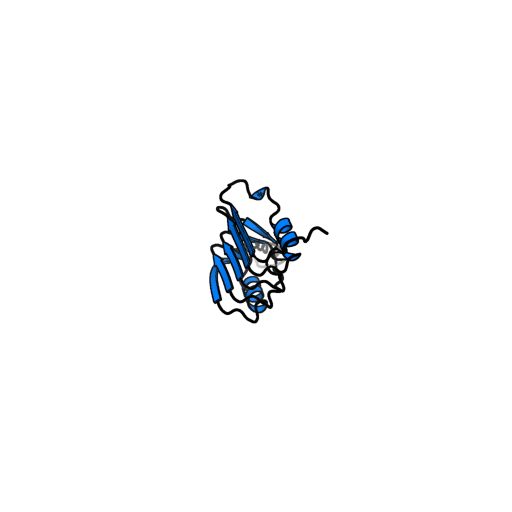0 98.50 85 TYR A C 1
ATOM 684 O O . TYR A 1 85 ? -2.924 -5.782 -4.754 1.00 98.50 85 TYR A O 1
ATOM 692 N N . LEU A 1 86 ? -1.848 -7.753 -4.824 1.00 97.19 86 LEU A N 1
ATOM 693 C CA . LEU A 1 86 ? -0.752 -7.350 -5.694 1.00 97.19 86 LEU A CA 1
ATOM 694 C C . LEU A 1 86 ? -0.757 -8.243 -6.933 1.00 97.19 86 LEU A C 1
ATOM 696 O O . LEU A 1 86 ? -0.510 -9.443 -6.829 1.00 97.19 86 LEU A O 1
ATOM 700 N N . ASP A 1 87 ? -0.998 -7.665 -8.107 1.00 96.44 87 ASP A N 1
ATOM 701 C CA . ASP A 1 87 ? -0.977 -8.391 -9.376 1.00 96.44 87 ASP A CA 1
ATOM 702 C C . ASP A 1 87 ? -0.047 -7.743 -10.405 1.00 96.44 87 ASP A C 1
ATOM 704 O O . ASP A 1 87 ? -0.245 -6.596 -10.797 1.00 96.44 87 ASP A O 1
ATOM 708 N N . GLN A 1 88 ? 0.968 -8.473 -10.869 1.00 94.81 88 GLN A N 1
ATOM 709 C CA . GLN A 1 88 ? 2.018 -7.961 -11.757 1.00 94.81 88 GLN A CA 1
ATOM 710 C C . GLN A 1 88 ? 2.682 -6.703 -11.176 1.00 94.81 88 GLN A C 1
ATOM 712 O O . GLN A 1 88 ? 2.827 -5.681 -11.854 1.00 94.81 88 GLN A O 1
ATOM 717 N N . VAL A 1 89 ? 3.037 -6.761 -9.888 1.00 93.88 89 VAL A N 1
ATOM 718 C CA . VAL A 1 89 ? 3.685 -5.652 -9.174 1.00 93.88 89 VAL A CA 1
ATOM 719 C C . VAL A 1 89 ? 5.182 -5.914 -9.042 1.00 93.88 89 VAL A C 1
ATOM 721 O O . VAL A 1 89 ? 5.596 -6.944 -8.521 1.00 93.88 89 VAL A O 1
ATOM 724 N N . TYR A 1 90 ? 6.002 -4.971 -9.491 1.00 93.62 90 TYR A N 1
ATOM 725 C CA . TYR A 1 90 ? 7.454 -5.037 -9.394 1.00 93.62 90 TYR A CA 1
ATOM 726 C C . TYR A 1 90 ? 7.905 -4.347 -8.112 1.00 93.62 90 TYR A C 1
ATOM 728 O O . TYR A 1 90 ? 7.707 -3.141 -7.950 1.00 93.62 90 TYR A O 1
ATOM 736 N N . ILE A 1 91 ? 8.507 -5.114 -7.211 1.00 92.62 91 ILE A N 1
ATOM 737 C CA . ILE A 1 91 ? 9.087 -4.641 -5.954 1.00 92.62 91 ILE A CA 1
ATOM 738 C C . ILE A 1 91 ? 10.604 -4.756 -6.085 1.00 92.62 91 ILE A C 1
ATOM 740 O O . ILE A 1 91 ? 11.104 -5.683 -6.711 1.00 92.62 91 ILE A O 1
ATOM 744 N N . MET A 1 92 ? 11.345 -3.802 -5.524 1.00 91.00 92 MET A N 1
ATOM 745 C CA . MET A 1 92 ? 12.800 -3.742 -5.692 1.00 91.00 92 MET A CA 1
ATOM 746 C C . MET A 1 92 ? 13.499 -5.051 -5.304 1.00 91.00 92 MET A C 1
ATOM 748 O O . MET A 1 92 ? 14.266 -5.574 -6.100 1.00 91.00 92 MET A O 1
ATOM 752 N N . ASN A 1 93 ? 13.213 -5.585 -4.117 1.00 91.44 93 ASN A N 1
ATOM 753 C CA . ASN A 1 93 ? 13.864 -6.772 -3.572 1.00 91.44 93 ASN A CA 1
ATOM 754 C C . ASN A 1 93 ? 12.967 -7.460 -2.527 1.00 91.44 93 ASN A C 1
ATOM 756 O O . ASN A 1 93 ? 11.891 -6.961 -2.171 1.00 91.44 93 ASN A O 1
ATOM 760 N N . GLN A 1 94 ? 13.419 -8.614 -2.036 1.00 92.50 94 GLN A N 1
ATOM 761 C CA . GLN A 1 94 ? 12.710 -9.385 -1.015 1.00 92.50 94 GLN A CA 1
ATOM 762 C C . GLN A 1 94 ? 12.580 -8.617 0.306 1.00 92.50 94 GLN A C 1
ATOM 764 O O . GLN A 1 94 ? 11.535 -8.695 0.944 1.00 92.50 94 GLN A O 1
ATOM 769 N N . GLU A 1 95 ? 13.587 -7.826 0.688 1.00 93.25 95 GLU A N 1
ATOM 770 C CA . GLU A 1 95 ? 13.561 -7.023 1.916 1.00 93.25 95 GLU A CA 1
ATOM 771 C C . GLU A 1 95 ? 12.397 -6.022 1.920 1.00 93.25 95 GLU A C 1
ATOM 773 O O . GLU A 1 95 ? 11.665 -5.920 2.903 1.00 93.25 95 GLU A O 1
ATOM 778 N N . ASN A 1 96 ? 12.164 -5.326 0.806 1.00 93.19 96 ASN A N 1
ATOM 779 C CA . ASN A 1 96 ? 11.019 -4.431 0.676 1.00 93.19 96 ASN A CA 1
ATOM 780 C C . ASN A 1 96 ? 9.700 -5.198 0.755 1.00 93.19 96 ASN A C 1
ATOM 782 O O . ASN A 1 96 ? 8.762 -4.729 1.389 1.00 93.19 96 ASN A O 1
ATOM 786 N N . PHE A 1 97 ? 9.606 -6.393 0.173 1.00 94.62 97 PHE A N 1
ATOM 787 C CA . PHE A 1 97 ? 8.390 -7.185 0.334 1.00 94.62 97 PHE A CA 1
ATOM 788 C C . PHE A 1 97 ? 8.166 -7.611 1.798 1.00 94.62 97 PHE A C 1
ATOM 790 O O . PHE A 1 97 ? 7.052 -7.484 2.301 1.00 94.62 97 PHE A O 1
ATOM 797 N N . SER A 1 98 ? 9.219 -8.007 2.518 1.00 95.00 98 SER A N 1
ATOM 798 C CA . SER A 1 98 ? 9.137 -8.294 3.956 1.00 95.00 98 SER A CA 1
ATOM 799 C C . SER A 1 98 ? 8.695 -7.068 4.763 1.00 95.00 98 SER A C 1
ATOM 801 O O . SER A 1 98 ? 7.813 -7.188 5.613 1.00 95.00 98 SER A O 1
ATOM 803 N N . LYS A 1 99 ? 9.230 -5.877 4.453 1.00 95.19 99 LYS A N 1
ATOM 804 C CA . LYS A 1 99 ? 8.812 -4.603 5.070 1.00 95.19 99 LYS A CA 1
ATOM 805 C C . LYS A 1 99 ? 7.328 -4.307 4.842 1.00 95.19 99 LYS A C 1
ATOM 807 O O . LYS A 1 99 ? 6.650 -3.844 5.758 1.00 95.19 99 LYS A O 1
ATOM 812 N N . LEU A 1 100 ? 6.817 -4.593 3.641 1.00 95.69 100 LEU A N 1
ATOM 813 C CA . LEU A 1 100 ? 5.400 -4.426 3.305 1.00 95.69 100 LEU A CA 1
ATOM 814 C C . LEU A 1 100 ? 4.513 -5.278 4.206 1.00 95.69 100 LEU A C 1
ATOM 816 O O . LEU A 1 100 ? 3.561 -4.762 4.783 1.00 95.69 100 LEU A O 1
ATOM 820 N N . LEU A 1 101 ? 4.854 -6.555 4.373 1.00 96.19 101 LEU A N 1
ATOM 821 C CA . LEU A 1 101 ? 4.086 -7.449 5.236 1.00 96.19 101 LEU A CA 1
ATOM 822 C C . LEU A 1 101 ? 4.191 -7.045 6.712 1.00 96.19 101 LEU A C 1
ATOM 824 O O . LEU A 1 101 ? 3.176 -7.016 7.400 1.00 96.19 101 LEU A O 1
ATOM 828 N N . SER A 1 102 ? 5.379 -6.653 7.188 1.00 95.38 102 SER A N 1
ATOM 829 C CA . SER A 1 102 ? 5.550 -6.224 8.584 1.00 95.38 102 SER A CA 1
ATOM 830 C C . SER A 1 102 ? 4.770 -4.955 8.937 1.00 95.38 102 SER A C 1
ATOM 832 O O . SER 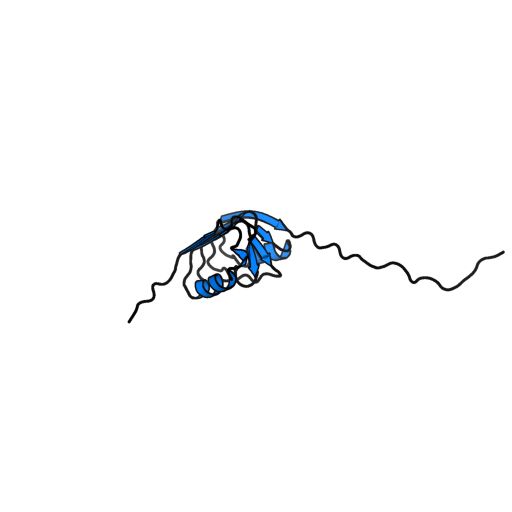A 1 102 ? 4.404 -4.769 10.092 1.00 95.38 102 SER A O 1
ATOM 834 N N . GLY A 1 103 ? 4.499 -4.086 7.958 1.00 95.19 103 GLY A N 1
ATOM 835 C CA . GLY A 1 103 ? 3.714 -2.866 8.161 1.00 95.19 103 GLY A CA 1
ATOM 836 C C . GLY A 1 103 ? 2.194 -3.058 8.075 1.00 95.19 103 GLY A C 1
ATOM 837 O O . GLY A 1 103 ? 1.468 -2.068 8.158 1.00 95.19 103 GLY A O 1
ATOM 838 N N . CYS A 1 104 ? 1.713 -4.298 7.908 1.00 97.00 104 CYS A N 1
ATOM 839 C CA . CYS A 1 104 ? 0.292 -4.661 7.840 1.00 97.00 104 CYS A CA 1
ATOM 840 C C . CYS A 1 104 ? -0.070 -5.641 8.983 1.00 97.00 104 CYS A C 1
ATOM 842 O O . CYS A 1 104 ? -0.294 -6.825 8.730 1.00 97.00 104 CYS A O 1
ATOM 844 N N . PRO A 1 105 ? -0.108 -5.193 10.253 1.00 96.75 105 PRO A N 1
ATOM 845 C CA . PRO A 1 105 ? -0.152 -6.079 11.424 1.00 96.75 105 PRO A CA 1
ATOM 846 C C . PRO A 1 105 ? -1.438 -6.908 11.569 1.00 96.75 105 PRO A C 1
ATOM 848 O O . PRO A 1 105 ? -1.435 -7.902 12.290 1.00 96.75 105 PRO A O 1
ATOM 851 N N . ILE A 1 106 ? -2.531 -6.509 10.912 1.00 98.19 106 ILE A N 1
ATOM 852 C CA . ILE A 1 106 ? -3.839 -7.180 10.986 1.00 98.19 106 ILE A CA 1
ATOM 853 C C . ILE A 1 106 ? -4.270 -7.797 9.648 1.00 98.19 106 ILE A C 1
ATOM 855 O O . ILE A 1 106 ? -5.461 -7.994 9.419 1.00 98.19 106 ILE A O 1
ATOM 859 N N . LEU A 1 107 ? -3.320 -8.056 8.745 1.00 98.56 107 LEU A N 1
ATOM 860 C CA . LEU A 1 107 ? -3.612 -8.577 7.413 1.00 98.56 107 LEU A CA 1
ATOM 861 C C . LEU A 1 107 ? -4.326 -9.938 7.489 1.00 98.56 107 LEU A C 1
ATOM 863 O O . LEU A 1 107 ? -3.806 -10.889 8.067 1.00 98.56 107 LEU A O 1
ATOM 867 N N . GLU A 1 108 ? -5.497 -10.032 6.864 1.00 98.62 108 GLU A N 1
ATOM 868 C CA . GLU A 1 108 ? -6.342 -11.233 6.829 1.00 98.62 108 GLU A CA 1
ATOM 869 C C . GLU A 1 108 ? -6.213 -11.960 5.478 1.00 98.62 108 GLU A C 1
ATOM 871 O O . GLU A 1 108 ? -6.172 -13.187 5.422 1.00 98.62 108 GLU A O 1
ATOM 876 N N . GLU A 1 109 ? -6.101 -11.204 4.381 1.00 98.75 109 GLU A N 1
ATOM 877 C CA . GLU A 1 109 ? -6.067 -11.717 3.013 1.00 98.75 109 GLU A CA 1
ATOM 878 C C . GLU A 1 109 ? -4.865 -11.171 2.238 1.00 98.75 109 GLU A C 1
ATOM 880 O O . GLU A 1 109 ? -4.693 -9.957 2.074 1.00 98.75 109 GLU A O 1
ATOM 885 N N . LEU A 1 110 ? -4.067 -12.081 1.679 1.00 98.38 110 LEU A N 1
ATOM 886 C CA . LEU A 1 110 ? -2.916 -11.756 0.846 1.00 98.38 110 LEU A CA 1
ATOM 887 C C . LEU A 1 110 ? -3.015 -12.467 -0.507 1.00 98.38 110 LEU A C 1
ATOM 889 O O . LEU A 1 110 ? -2.983 -13.692 -0.586 1.00 98.38 110 LEU A O 1
ATOM 893 N N . HIS A 1 111 ? -3.054 -11.689 -1.586 1.00 98.25 111 HIS A N 1
ATOM 894 C CA . HIS A 1 111 ? -2.921 -12.187 -2.953 1.00 98.25 111 HIS A CA 1
ATOM 895 C C . HIS A 1 111 ? -1.694 -11.558 -3.598 1.00 98.25 111 HIS A C 1
ATOM 897 O O . HIS A 1 111 ? -1.629 -10.334 -3.720 1.00 98.25 111 HIS A O 1
ATOM 903 N N . THR A 1 112 ? -0.734 -12.374 -4.039 1.00 96.44 112 THR A N 1
ATOM 904 C CA . THR A 1 112 ? 0.499 -11.858 -4.642 1.00 96.44 112 THR A CA 1
ATOM 905 C C . THR A 1 112 ? 0.842 -12.531 -5.963 1.00 96.44 112 THR A C 1
ATOM 907 O O . THR A 1 112 ? 0.859 -13.750 -6.110 1.00 96.44 112 THR A O 1
ATOM 910 N N . ARG A 1 113 ? 1.158 -11.688 -6.942 1.00 96.62 113 ARG A N 1
ATOM 911 C CA . ARG A 1 113 ? 1.888 -12.005 -8.167 1.00 96.62 113 ARG A CA 1
ATOM 912 C C . ARG A 1 113 ? 2.894 -10.876 -8.367 1.00 96.62 113 ARG A C 1
ATOM 914 O O . ARG A 1 113 ? 2.619 -9.910 -9.080 1.00 96.62 113 ARG A O 1
ATOM 921 N N . ILE A 1 114 ? 4.001 -10.951 -7.631 1.00 95.25 114 ILE A N 1
ATOM 922 C CA . ILE A 1 114 ? 5.053 -9.928 -7.623 1.00 95.25 114 ILE A CA 1
ATOM 923 C C . ILE A 1 114 ? 6.280 -10.377 -8.417 1.00 95.25 114 ILE A C 1
ATOM 925 O O . ILE A 1 114 ? 6.510 -11.571 -8.598 1.00 95.25 114 ILE A O 1
ATOM 929 N N . HIS A 1 115 ? 7.077 -9.409 -8.854 1.00 93.25 115 HIS A N 1
ATOM 930 C CA . HIS A 1 115 ? 8.370 -9.624 -9.498 1.00 93.25 115 HIS A CA 1
ATOM 931 C C . HIS A 1 115 ? 9.439 -8.829 -8.749 1.00 93.25 115 HIS A C 1
ATOM 933 O O . HIS A 1 115 ? 9.195 -7.679 -8.375 1.00 93.25 115 HIS A O 1
ATOM 939 N N . TYR A 1 116 ? 10.615 -9.419 -8.547 1.00 90.00 116 TYR A N 1
ATOM 940 C CA . TYR A 1 116 ? 11.775 -8.687 -8.047 1.00 90.00 116 TYR A CA 1
ATOM 941 C C . TYR A 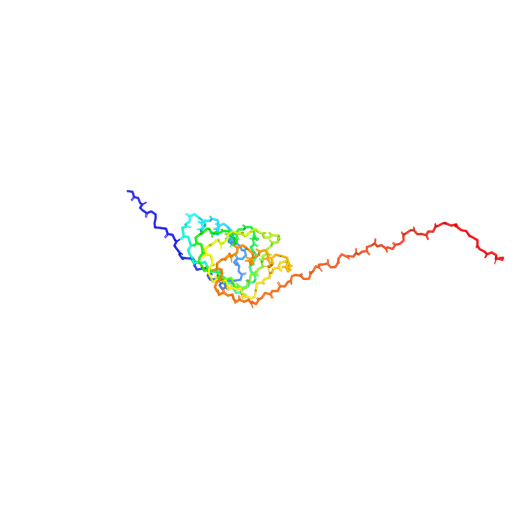1 116 ? 12.547 -8.060 -9.202 1.00 90.00 116 TYR A C 1
ATOM 943 O O . TYR A 1 116 ? 12.498 -8.547 -10.334 1.00 90.00 116 TYR A O 1
ATOM 951 N N . ARG A 1 117 ? 13.244 -6.959 -8.926 1.00 71.88 117 ARG A N 1
ATOM 952 C CA . ARG A 1 117 ? 14.239 -6.441 -9.858 1.00 71.88 117 ARG A CA 1
ATOM 953 C C . ARG A 1 117 ? 15.497 -7.291 -9.665 1.00 71.88 117 ARG A C 1
ATOM 955 O O . ARG A 1 117 ? 15.991 -7.367 -8.547 1.00 71.88 117 ARG A O 1
ATOM 962 N N . GLU A 1 118 ? 15.996 -7.937 -10.716 1.00 57.62 118 GLU A N 1
ATOM 963 C CA . GLU A 1 118 ? 17.389 -8.389 -10.695 1.00 57.62 118 GLU A CA 1
ATOM 964 C C . GLU A 1 118 ? 18.244 -7.131 -10.522 1.00 57.62 118 GLU A C 1
ATOM 966 O O . GLU A 1 118 ? 18.040 -6.135 -11.225 1.00 57.62 118 GLU A O 1
ATOM 971 N N . GLU A 1 119 ? 19.114 -7.121 -9.515 1.00 56.00 119 GLU A N 1
ATOM 972 C CA . GLU A 1 119 ? 20.140 -6.092 -9.411 1.00 56.00 119 GLU A CA 1
ATOM 973 C C . GLU A 1 119 ? 20.910 -6.088 -10.735 1.00 56.00 119 GLU A C 1
ATOM 975 O O . GLU A 1 119 ? 21.291 -7.154 -11.228 1.00 56.00 119 GLU A O 1
ATOM 980 N N . ASP A 1 120 ? 21.112 -4.906 -11.333 1.00 48.50 120 ASP A N 1
ATOM 981 C CA . ASP A 1 120 ? 22.178 -4.742 -12.319 1.00 48.50 120 ASP A CA 1
ATOM 982 C C . ASP A 1 120 ? 23.429 -5.276 -11.622 1.00 48.50 120 ASP A C 1
ATOM 984 O O . ASP A 1 120 ? 23.888 -4.666 -10.653 1.00 48.50 120 ASP A O 1
ATOM 988 N N . ARG A 1 121 ? 23.903 -6.465 -12.023 1.00 46.22 121 ARG A N 1
ATOM 989 C CA . ARG A 1 121 ? 25.133 -7.044 -11.485 1.00 46.22 121 ARG A CA 1
ATOM 990 C C . ARG A 1 121 ? 26.177 -5.952 -11.628 1.00 46.22 121 ARG A C 1
ATOM 992 O O . ARG A 1 121 ? 26.511 -5.582 -12.753 1.00 46.22 121 ARG A O 1
ATOM 999 N N . GLY A 1 122 ? 26.629 -5.401 -10.504 1.00 45.34 122 GLY A N 1
ATOM 1000 C CA . GLY A 1 122 ? 27.769 -4.506 -10.511 1.00 45.34 122 GLY A CA 1
ATOM 1001 C C . GLY A 1 122 ? 28.875 -5.230 -11.261 1.00 45.34 122 GLY A C 1
ATOM 1002 O O . GLY A 1 122 ? 29.231 -6.350 -10.898 1.00 45.34 122 GLY A O 1
ATOM 1003 N N . VAL A 1 123 ? 29.352 -4.637 -12.353 1.00 45.69 123 VAL A N 1
ATOM 1004 C CA . VAL A 1 123 ? 30.631 -5.037 -12.927 1.00 45.69 123 VAL A CA 1
ATOM 1005 C C . VAL A 1 123 ? 31.640 -4.768 -11.820 1.00 45.69 123 VAL A C 1
ATOM 1007 O O . VAL A 1 123 ? 31.971 -3.617 -11.548 1.00 45.69 123 VAL A O 1
ATOM 1010 N N . SER A 1 124 ? 32.047 -5.819 -11.115 1.00 49.16 124 SER A N 1
ATOM 1011 C CA . SER A 1 124 ? 33.223 -5.789 -10.263 1.00 49.16 124 SER A CA 1
ATOM 1012 C C . SER A 1 124 ? 34.413 -5.587 -11.192 1.00 49.16 124 SER A C 1
ATOM 1014 O O . SER A 1 124 ? 34.854 -6.524 -11.854 1.00 49.16 124 SER A O 1
ATOM 1016 N N . THR A 1 125 ? 34.883 -4.350 -11.313 1.00 49.94 125 THR A N 1
ATOM 1017 C CA . THR A 1 125 ? 36.216 -4.064 -11.841 1.00 49.94 125 THR A CA 1
ATOM 1018 C C . THR A 1 125 ? 37.216 -4.330 -10.724 1.00 49.94 125 THR A C 1
ATOM 1020 O O . THR A 1 125 ? 37.700 -3.393 -10.101 1.00 49.94 125 THR A O 1
ATOM 1023 N N . ASP A 1 126 ? 37.469 -5.604 -10.453 1.00 47.00 126 ASP A N 1
ATOM 1024 C CA . ASP A 1 126 ? 38.639 -6.038 -9.698 1.00 47.00 126 ASP A CA 1
ATOM 1025 C C . ASP A 1 126 ? 39.471 -6.907 -10.639 1.00 47.00 126 ASP A C 1
ATOM 1027 O O . ASP A 1 126 ? 39.460 -8.126 -10.538 1.00 47.00 126 ASP A O 1
ATOM 1031 N N . ASP A 1 127 ? 40.143 -6.267 -11.593 1.00 50.06 127 ASP A N 1
ATOM 1032 C CA . ASP A 1 127 ? 41.288 -6.845 -12.287 1.00 50.06 127 ASP A CA 1
ATOM 1033 C C . ASP A 1 127 ? 42.317 -5.732 -12.543 1.00 50.06 127 ASP A C 1
ATOM 1035 O O . ASP A 1 127 ? 41.976 -4.647 -13.013 1.00 50.06 127 ASP A O 1
ATOM 1039 N N . GLU A 1 128 ? 43.571 -6.066 -12.226 1.00 44.22 128 GLU A N 1
ATOM 1040 C CA . GLU A 1 128 ? 44.832 -5.349 -12.477 1.00 44.22 128 GLU A CA 1
ATOM 1041 C C . GLU A 1 128 ? 45.226 -4.186 -11.547 1.00 44.22 128 GLU A C 1
ATOM 1043 O O . GLU A 1 128 ? 45.047 -3.019 -11.869 1.00 44.22 128 GLU A O 1
ATOM 1048 N N . GLU A 1 129 ? 45.960 -4.513 -10.472 1.00 40.41 129 GLU A N 1
ATOM 1049 C CA . GLU A 1 129 ? 47.374 -4.098 -10.385 1.00 40.41 129 GLU A CA 1
ATOM 1050 C C . GLU A 1 129 ? 48.157 -4.994 -9.402 1.00 40.41 129 GLU A C 1
ATOM 1052 O O . GLU A 1 129 ? 48.331 -4.697 -8.222 1.00 40.41 129 GLU A O 1
ATOM 1057 N N . ALA A 1 130 ? 48.659 -6.127 -9.897 1.00 43.78 130 ALA A N 1
ATOM 1058 C CA . ALA A 1 130 ? 49.763 -6.844 -9.264 1.00 43.78 130 ALA A CA 1
ATOM 1059 C C . ALA A 1 130 ? 50.857 -7.059 -10.311 1.00 43.78 130 ALA A C 1
ATOM 1061 O O . ALA A 1 130 ? 50.955 -8.110 -10.936 1.00 43.78 130 ALA A O 1
ATOM 1062 N N . SER A 1 131 ? 51.683 -6.036 -10.518 1.00 40.56 131 SER A N 1
ATOM 1063 C CA . SER A 1 131 ? 52.949 -6.190 -11.228 1.00 40.56 131 SER A CA 1
ATOM 1064 C C . SER A 1 131 ? 54.012 -5.294 -10.610 1.00 40.56 131 SER A C 1
ATOM 1066 O O . SER A 1 131 ? 54.239 -4.175 -11.061 1.00 40.56 131 SER A O 1
ATOM 1068 N N . SER A 1 132 ? 54.721 -5.821 -9.610 1.00 40.41 132 SER A N 1
ATOM 1069 C CA . SER A 1 132 ? 56.162 -5.595 -9.526 1.00 40.41 132 SER A CA 1
ATOM 1070 C C . SER A 1 132 ? 56.851 -6.590 -8.589 1.00 40.41 132 SER A C 1
ATOM 1072 O O . SER A 1 132 ? 56.547 -6.623 -7.401 1.00 40.41 132 SER A O 1
ATOM 1074 N N . THR A 1 133 ? 57.879 -7.256 -9.142 1.00 40.88 133 THR A N 1
ATOM 1075 C CA . THR A 1 133 ? 59.126 -7.689 -8.467 1.00 40.88 133 THR A CA 1
ATOM 1076 C C . THR A 1 133 ? 59.028 -9.007 -7.660 1.00 40.88 133 THR A C 1
ATOM 1078 O O . THR A 1 133 ? 58.314 -9.063 -6.675 1.00 40.88 133 THR A O 1
ATOM 1081 N N . LYS A 1 134 ? 59.758 -10.107 -7.933 1.00 38.50 134 LYS A N 1
ATOM 1082 C CA . LYS A 1 134 ? 60.959 -10.368 -8.755 1.00 38.50 134 LYS A CA 1
ATOM 1083 C C . LYS A 1 134 ? 61.288 -11.888 -8.769 1.00 38.50 134 LYS A C 1
ATOM 1085 O O . LYS A 1 134 ? 60.935 -12.586 -7.828 1.00 38.50 134 LYS A O 1
ATOM 1090 N N . GLU A 1 135 ? 62.091 -12.285 -9.766 1.00 40.69 135 GLU A N 1
ATOM 1091 C CA . GLU A 1 135 ? 63.012 -13.449 -9.856 1.00 40.69 135 GLU A CA 1
ATOM 1092 C C . GLU A 1 135 ? 62.471 -14.860 -10.173 1.00 40.69 135 GLU A C 1
ATOM 1094 O O . GLU A 1 135 ? 61.897 -15.514 -9.312 1.00 40.69 135 GLU A O 1
ATOM 1099 N N . GLN A 1 136 ? 62.849 -15.409 -11.344 1.00 38.50 136 GLN A N 1
ATOM 1100 C CA . GLN A 1 136 ? 63.798 -16.539 -11.383 1.00 38.50 136 GLN A CA 1
ATOM 1101 C C . GLN A 1 136 ? 64.379 -16.824 -12.796 1.00 38.50 136 GLN A C 1
ATOM 1103 O O . GLN A 1 136 ? 63.649 -17.175 -13.712 1.00 38.50 136 GLN A O 1
ATOM 1108 N N . PHE A 1 137 ? 65.708 -16.678 -12.916 1.00 42.09 137 PHE A N 1
ATOM 1109 C CA . PHE A 1 137 ? 66.671 -17.518 -13.659 1.00 42.09 137 PHE A CA 1
ATOM 1110 C C . PHE A 1 137 ? 66.352 -17.974 -15.102 1.00 42.09 137 PHE A C 1
ATOM 1112 O O . PHE A 1 137 ? 65.673 -18.980 -15.295 1.00 42.09 137 PHE A O 1
ATOM 1119 N N . LEU A 1 138 ? 66.991 -17.341 -16.099 1.00 37.47 138 LEU A N 1
ATOM 1120 C CA . LEU A 1 138 ? 68.158 -17.862 -16.852 1.00 37.47 138 LEU A CA 1
ATOM 1121 C C . LEU A 1 138 ? 68.696 -16.805 -17.829 1.00 37.47 138 LEU A C 1
ATOM 1123 O O . LEU A 1 138 ? 67.869 -16.125 -18.475 1.00 37.47 138 LEU A O 1
#

InterPro domains:
  IPR050232 F-box/LRR-repeat protein 13/AtMIF1-like [PTHR31900] (4-115)
  IPR055411 F-box/LRR-repeat protein 15/At3g58940/PEG3-like, LRR domain [PF24758] (24-112)

Sequence (138 aa):
MLSHQLIRKFHFKCGSVHWDRFNVDSWIEIAKRHPLENLCISCSRQLILSGRSIFSFPTLVVLKLTRLKVAGNISVDLPSLKTLYLDQVYIMNQENFSKLLSGCPILEELHTRIHYREEDRGVSTDDEEASSTKEQFL